Protein AF-A0A3D4JM29-F1 (afdb_monomer_lite)

Structure (mmCIF, N/CA/C/O backbone):
data_AF-A0A3D4JM29-F1
#
_entry.id   AF-A0A3D4JM29-F1
#
loop_
_atom_site.group_PDB
_atom_site.id
_atom_site.type_symbol
_atom_site.label_atom_id
_atom_site.label_alt_id
_atom_site.label_comp_id
_atom_site.label_asym_id
_atom_site.label_entity_id
_atom_site.label_seq_id
_atom_site.pdbx_PDB_ins_code
_atom_site.Cartn_x
_atom_site.Cartn_y
_atom_site.Cartn_z
_atom_site.occupancy
_atom_site.B_iso_or_equiv
_atom_site.auth_seq_id
_atom_site.auth_comp_id
_atom_site.auth_asym_id
_atom_site.auth_atom_id
_atom_site.pdbx_PDB_model_num
ATOM 1 N N . MET A 1 1 ? 6.091 5.248 13.413 1.00 79.44 1 MET A N 1
ATOM 2 C CA . MET A 1 1 ? 4.992 4.281 13.581 1.00 79.44 1 MET A CA 1
ATOM 3 C C . MET A 1 1 ? 3.806 4.795 12.789 1.00 79.44 1 MET A C 1
ATOM 5 O O . MET A 1 1 ? 3.280 5.851 13.130 1.00 79.44 1 MET A O 1
ATOM 9 N N . PHE A 1 2 ? 3.476 4.118 11.691 1.00 88.81 2 PHE A N 1
ATOM 10 C CA . PHE A 1 2 ? 2.319 4.424 10.846 1.00 88.81 2 PHE A CA 1
ATOM 11 C C . PHE A 1 2 ? 1.217 3.404 11.139 1.00 88.81 2 PHE A C 1
ATOM 13 O O . PHE A 1 2 ? 1.505 2.304 11.596 1.00 88.81 2 PHE A O 1
ATOM 20 N N . TYR A 1 3 ? -0.042 3.767 10.922 1.00 93.94 3 TYR A N 1
ATOM 21 C CA . TYR A 1 3 ? -1.168 2.849 11.074 1.00 93.94 3 TYR A CA 1
ATOM 22 C C . TYR A 1 3 ? -2.280 3.238 10.107 1.00 93.94 3 TYR A C 1
ATOM 24 O O . TYR A 1 3 ? -2.476 4.423 9.829 1.00 93.94 3 TYR A O 1
ATOM 32 N N . THR A 1 4 ? -3.034 2.251 9.630 1.00 93.56 4 THR A N 1
ATOM 33 C CA . THR A 1 4 ? -4.324 2.511 8.991 1.00 93.56 4 THR A CA 1
ATOM 34 C C . THR A 1 4 ? -5.418 2.536 10.047 1.00 93.56 4 THR A C 1
ATOM 36 O O . THR A 1 4 ? -5.369 1.818 11.051 1.00 93.56 4 THR A O 1
ATOM 39 N N . LYS A 1 5 ? -6.406 3.402 9.836 1.00 95.06 5 LYS A N 1
ATOM 40 C CA . LYS A 1 5 ? -7.557 3.557 10.716 1.00 95.06 5 LYS A CA 1
ATOM 41 C C . LYS A 1 5 ? -8.822 3.528 9.878 1.00 95.06 5 LYS A C 1
ATOM 43 O O . LYS A 1 5 ? -9.024 4.400 9.039 1.00 95.06 5 LYS A O 1
ATOM 48 N N . VAL A 1 6 ? -9.691 2.563 10.157 1.00 95.44 6 VAL A N 1
ATOM 49 C CA . VAL A 1 6 ? -10.963 2.388 9.452 1.00 95.44 6 VAL A CA 1
ATOM 50 C C . VAL A 1 6 ? -12.104 2.442 10.458 1.00 95.44 6 VAL A C 1
ATOM 52 O O . VAL A 1 6 ? -12.094 1.716 11.451 1.00 95.44 6 VAL A O 1
ATOM 55 N N . ALA A 1 7 ? -13.090 3.303 10.214 1.00 95.31 7 ALA A N 1
ATOM 56 C CA . ALA A 1 7 ? -14.320 3.332 10.999 1.00 95.31 7 ALA A CA 1
ATOM 57 C C . ALA A 1 7 ? -15.266 2.215 10.527 1.00 95.31 7 ALA A C 1
ATOM 59 O O . ALA A 1 7 ? -15.531 2.089 9.335 1.00 95.31 7 ALA A O 1
ATOM 60 N N . LEU A 1 8 ? -15.793 1.428 11.465 1.00 91.88 8 LEU A N 1
ATOM 61 C CA . LEU A 1 8 ? -16.798 0.384 11.215 1.00 91.88 8 LEU A CA 1
ATOM 62 C C . LEU A 1 8 ? -18.231 0.853 11.535 1.00 91.88 8 LEU A C 1
ATOM 64 O O . LEU A 1 8 ? -19.163 0.053 11.555 1.00 91.88 8 LEU A O 1
ATOM 68 N N . GLY A 1 9 ? -18.402 2.140 11.834 1.00 89.25 9 GLY A N 1
ATOM 69 C CA . GLY A 1 9 ? -19.654 2.755 12.265 1.00 89.25 9 GLY A CA 1
ATOM 70 C C . GLY A 1 9 ? -19.384 3.919 13.217 1.00 89.25 9 GLY A C 1
ATOM 71 O O . GLY A 1 9 ? -18.246 4.363 13.351 1.00 89.25 9 GLY A O 1
ATOM 72 N N . GLU A 1 10 ? -20.420 4.397 13.906 1.00 86.88 10 GLU A N 1
ATOM 73 C CA . GLU A 1 10 ? -20.312 5.574 14.786 1.00 86.88 10 GLU A CA 1
ATOM 74 C C . GLU A 1 10 ? -19.428 5.338 16.023 1.00 86.88 10 GLU A C 1
ATOM 76 O O . GLU A 1 10 ? -18.813 6.276 16.518 1.00 86.88 10 GLU A O 1
ATOM 81 N N . ASN A 1 11 ? -19.328 4.091 16.501 1.00 91.69 11 ASN A N 1
ATOM 82 C CA . ASN A 1 11 ? -18.687 3.762 17.784 1.00 91.69 11 ASN A CA 1
ATOM 83 C C . ASN A 1 11 ? -17.610 2.666 17.698 1.00 91.69 11 ASN A C 1
ATOM 85 O O . ASN A 1 11 ? -17.187 2.146 18.729 1.00 91.69 11 ASN A O 1
ATOM 89 N N . ALA A 1 12 ? -17.182 2.274 16.496 1.00 94.44 12 ALA A N 1
ATOM 90 C CA . ALA A 1 12 ? -16.187 1.220 16.319 1.00 94.44 12 ALA A CA 1
ATOM 91 C C . ALA A 1 12 ? -15.145 1.606 15.269 1.00 94.44 12 ALA A C 1
ATOM 93 O O . ALA A 1 12 ? -15.477 2.114 14.198 1.00 94.44 12 ALA A O 1
ATOM 94 N N . GLU A 1 13 ? -13.881 1.321 15.568 1.00 96.25 13 GLU A N 1
ATOM 95 C CA . GLU A 1 13 ? -12.755 1.532 14.665 1.00 96.25 13 GLU A CA 1
ATOM 96 C C . GLU A 1 13 ? -11.796 0.342 14.711 1.00 96.25 13 GLU A C 1
ATOM 98 O O . GLU A 1 13 ? -11.579 -0.255 15.765 1.00 96.25 13 GLU A O 1
ATOM 103 N N . ILE A 1 14 ? -11.203 0.025 13.562 1.00 96.50 14 ILE A N 1
ATOM 104 C CA . ILE A 1 14 ? -10.041 -0.852 13.454 1.00 96.50 14 ILE A CA 1
ATOM 105 C C . ILE A 1 14 ? -8.814 0.039 13.287 1.00 96.50 14 ILE A C 1
ATOM 107 O O . ILE A 1 14 ? -8.801 0.942 12.447 1.00 96.50 14 ILE A O 1
ATOM 111 N N . LYS A 1 15 ? -7.774 -0.245 14.071 1.00 95.94 15 LYS A N 1
ATOM 112 C CA . LYS A 1 15 ? -6.425 0.278 13.863 1.00 95.94 15 LYS A CA 1
ATOM 113 C C . LYS A 1 15 ? -5.493 -0.888 13.591 1.00 95.94 15 LYS A C 1
ATOM 115 O O . LYS A 1 15 ? -5.443 -1.813 14.396 1.00 95.94 15 LYS A O 1
ATOM 120 N N . VAL A 1 16 ? -4.767 -0.816 12.483 1.00 95.00 16 VAL A N 1
ATOM 121 C CA . VAL A 1 16 ? -3.719 -1.782 12.145 1.00 95.00 16 VAL A CA 1
ATOM 122 C C . VAL A 1 16 ? -2.426 -1.002 12.005 1.00 95.00 16 VAL A C 1
ATOM 124 O O . VAL A 1 16 ? -2.346 -0.082 11.189 1.00 95.00 16 VAL A O 1
ATOM 127 N N . GLU A 1 17 ? -1.456 -1.314 12.858 1.00 94.06 17 GLU A N 1
ATOM 128 C CA . GLU A 1 17 ? -0.101 -0.780 12.737 1.00 94.06 17 GLU A CA 1
ATOM 129 C C . GLU A 1 17 ? 0.511 -1.268 11.428 1.00 94.06 17 GLU A C 1
ATOM 131 O O . GLU A 1 17 ? 0.291 -2.412 11.056 1.00 94.06 17 GLU A O 1
ATOM 136 N N . LEU A 1 18 ? 1.226 -0.399 10.720 1.00 91.62 18 LEU A N 1
ATOM 137 C CA . LEU A 1 18 ? 1.892 -0.755 9.473 1.00 91.62 18 LEU A CA 1
ATOM 138 C C . LEU A 1 18 ? 3.358 -1.091 9.743 1.00 91.62 18 LEU A C 1
ATOM 140 O O . LEU A 1 18 ? 4.080 -0.281 10.334 1.00 91.62 18 LEU A O 1
ATOM 144 N N . ASP A 1 19 ? 3.785 -2.253 9.265 1.00 89.50 19 ASP A N 1
ATOM 145 C CA . ASP A 1 19 ? 5.153 -2.762 9.327 1.00 89.50 19 ASP A CA 1
ATOM 146 C C . ASP A 1 19 ? 5.574 -3.338 7.964 1.00 89.50 19 ASP A C 1
ATOM 148 O O . ASP A 1 19 ? 4.826 -3.288 6.991 1.00 89.50 19 ASP A O 1
ATOM 152 N N . SER A 1 20 ? 6.793 -3.864 7.859 1.00 87.44 20 SER A N 1
ATOM 153 C CA . SER A 1 20 ? 7.310 -4.428 6.604 1.00 87.44 20 SER A CA 1
ATOM 154 C C . SER A 1 20 ? 6.583 -5.696 6.132 1.00 87.44 20 SER A C 1
ATOM 156 O O . SER A 1 20 ? 6.797 -6.141 5.008 1.00 87.44 20 SER A O 1
ATOM 158 N N . GLU A 1 21 ? 5.754 -6.314 6.972 1.00 90.00 21 GLU A N 1
ATOM 159 C CA . GLU A 1 21 ? 5.102 -7.601 6.717 1.00 90.00 21 GLU A CA 1
ATOM 160 C C . GLU A 1 21 ? 3.622 -7.465 6.337 1.00 90.00 21 GLU A C 1
ATOM 162 O O . GLU A 1 21 ? 3.022 -8.416 5.830 1.00 90.00 21 GLU A O 1
ATOM 167 N N . ASN A 1 22 ? 3.021 -6.293 6.552 1.00 92.44 22 ASN A N 1
ATOM 168 C CA . ASN A 1 22 ? 1.579 -6.098 6.409 1.00 92.44 22 ASN A CA 1
ATOM 169 C C . ASN A 1 22 ? 1.154 -5.075 5.338 1.00 92.44 22 ASN A C 1
ATOM 171 O O . ASN A 1 22 ? 0.014 -4.604 5.339 1.00 92.44 22 ASN A O 1
ATOM 175 N N . ILE A 1 23 ? 2.052 -4.765 4.399 1.00 93.00 23 ILE A N 1
ATOM 176 C CA . ILE A 1 23 ? 1.831 -3.778 3.338 1.00 93.00 23 ILE A CA 1
ATOM 177 C C . ILE A 1 23 ? 1.794 -4.478 1.985 1.00 93.00 23 ILE A C 1
ATOM 179 O O . ILE A 1 23 ? 2.765 -5.104 1.560 1.00 93.00 23 ILE A O 1
ATOM 183 N N . TYR A 1 24 ? 0.660 -4.335 1.302 1.00 94.25 24 TYR A N 1
ATOM 184 C CA . TYR A 1 24 ? 0.377 -5.028 0.053 1.00 94.25 24 TYR A CA 1
ATOM 185 C C . TYR A 1 24 ? -0.248 -4.091 -0.980 1.00 94.25 24 TYR A C 1
ATOM 187 O O . TYR A 1 24 ? -0.982 -3.157 -0.653 1.00 94.25 24 TYR A O 1
ATOM 19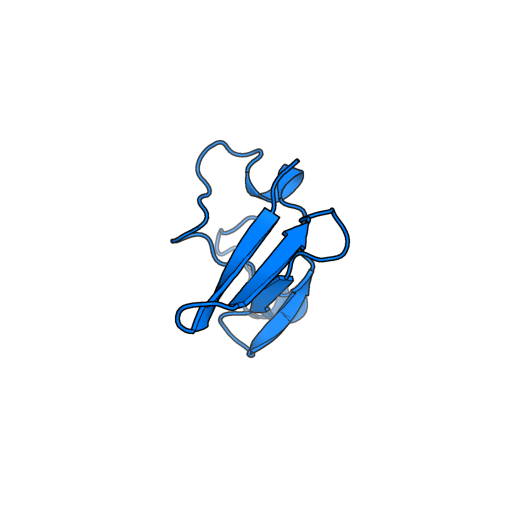5 N N . ASN A 1 25 ? 0.031 -4.383 -2.242 1.00 92.62 25 ASN A N 1
ATOM 196 C CA . ASN A 1 25 ? -0.570 -3.793 -3.428 1.00 92.62 25 ASN A CA 1
ATOM 197 C C . ASN A 1 25 ? -1.194 -4.922 -4.267 1.00 92.62 25 ASN A C 1
ATOM 199 O O . ASN A 1 25 ? -0.744 -6.065 -4.214 1.00 92.62 25 ASN A O 1
ATOM 203 N N . LEU A 1 26 ? -2.217 -4.603 -5.060 1.00 95.31 26 LEU A N 1
ATOM 204 C CA . LEU A 1 26 ? -2.687 -5.497 -6.116 1.00 95.31 26 LEU A CA 1
ATOM 205 C C . LEU A 1 26 ? -2.046 -5.093 -7.439 1.00 95.31 26 LEU A C 1
ATOM 207 O O . LEU A 1 26 ? -2.190 -3.945 -7.867 1.00 95.31 26 LEU A O 1
ATOM 211 N N . CYS A 1 27 ? -1.400 -6.047 -8.112 1.00 95.19 27 CYS A N 1
ATOM 212 C CA . CYS A 1 27 ? -0.783 -5.785 -9.403 1.00 95.19 27 CYS A CA 1
ATOM 213 C C . CYS A 1 27 ? -1.842 -5.266 -10.394 1.00 95.19 27 CYS A C 1
ATOM 215 O O . CYS A 1 27 ? -2.832 -5.965 -10.640 1.00 95.19 27 CYS A O 1
ATOM 217 N N . PRO A 1 28 ? -1.623 -4.112 -11.054 1.00 93.50 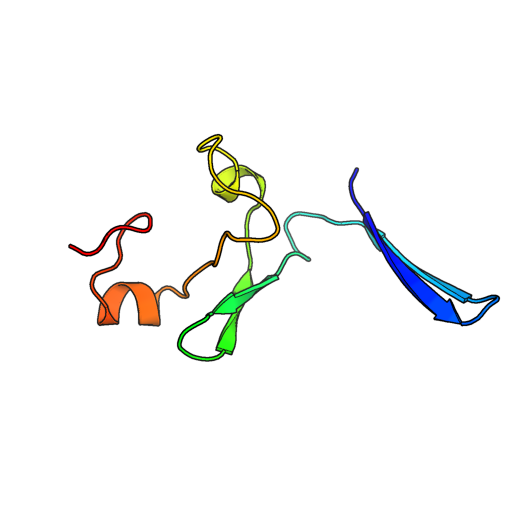28 PRO A N 1
ATOM 218 C CA . PRO A 1 28 ? -2.627 -3.487 -11.919 1.00 93.50 28 PRO A CA 1
ATOM 219 C C . PRO A 1 28 ? -2.959 -4.312 -13.174 1.00 93.50 28 PRO A C 1
ATOM 221 O O . PRO A 1 28 ? -3.955 -4.055 -13.848 1.00 93.50 28 PRO A O 1
ATOM 224 N N . TYR A 1 29 ? -2.143 -5.320 -13.507 1.00 95.19 29 TYR A N 1
ATOM 225 C CA . TYR A 1 29 ? -2.313 -6.131 -14.714 1.00 95.19 29 TYR A CA 1
ATOM 226 C C . TYR A 1 29 ? -2.992 -7.479 -14.476 1.00 95.19 29 TYR A C 1
ATOM 228 O O . TYR A 1 29 ? -3.740 -7.936 -15.339 1.00 95.19 29 TYR A O 1
ATOM 236 N N . CYS A 1 30 ? -2.706 -8.143 -13.354 1.00 96.31 30 CYS A N 1
ATOM 237 C CA . CYS A 1 30 ? -3.226 -9.483 -13.065 1.00 96.31 30 CYS A CA 1
ATOM 238 C C . CYS A 1 30 ? -4.027 -9.578 -11.762 1.00 96.31 30 CYS A C 1
ATOM 240 O O . CYS A 1 30 ? -4.668 -10.603 -11.547 1.00 96.31 30 CYS A O 1
ATOM 242 N N . GLY A 1 31 ? -4.006 -8.543 -10.915 1.00 95.94 31 GLY A N 1
ATOM 243 C CA . GLY A 1 31 ? -4.691 -8.522 -9.621 1.00 95.94 31 GLY A CA 1
ATOM 244 C C . GLY A 1 31 ? -4.045 -9.388 -8.537 1.00 95.94 31 GLY A C 1
ATOM 245 O O . GLY A 1 31 ? -4.662 -9.603 -7.502 1.00 95.94 31 GLY A O 1
ATOM 246 N N . GLU A 1 32 ? -2.840 -9.912 -8.767 1.00 96.75 32 GLU A N 1
ATOM 247 C CA . GLU A 1 32 ? -2.092 -10.673 -7.762 1.00 96.75 32 GLU A CA 1
ATOM 248 C C . GLU A 1 32 ? -1.593 -9.753 -6.642 1.00 96.75 32 GLU A C 1
ATOM 250 O O . GLU A 1 32 ? -1.167 -8.628 -6.914 1.00 96.75 32 GLU A O 1
ATOM 255 N N . GLU A 1 33 ? -1.645 -10.232 -5.398 1.00 96.38 33 GLU A N 1
ATOM 256 C CA . GLU A 1 33 ? -1.094 -9.516 -4.247 1.00 96.38 33 GLU A CA 1
ATOM 257 C C . GLU A 1 33 ? 0.434 -9.487 -4.308 1.00 96.38 33 GLU A C 1
ATOM 259 O O . GLU A 1 33 ? 1.097 -10.508 -4.490 1.00 96.38 33 GLU A O 1
ATOM 264 N N . VAL A 1 34 ? 0.987 -8.294 -4.126 1.00 94.44 34 VAL A N 1
ATOM 265 C CA . VAL A 1 34 ? 2.421 -8.032 -4.071 1.00 94.44 34 VAL A CA 1
ATOM 266 C C . VAL A 1 34 ? 2.712 -7.375 -2.734 1.00 94.44 34 VAL A C 1
ATOM 268 O O . VAL A 1 34 ? 2.123 -6.344 -2.411 1.00 94.44 34 VAL A O 1
ATOM 271 N N . GLN A 1 35 ? 3.610 -7.967 -1.952 1.00 94.50 35 GLN A N 1
ATOM 272 C CA . GLN A 1 35 ? 4.115 -7.334 -0.738 1.00 94.50 35 GLN A CA 1
ATOM 273 C C . GLN A 1 35 ? 5.033 -6.169 -1.118 1.00 94.50 35 GLN A C 1
ATOM 275 O O . GLN A 1 35 ? 5.854 -6.298 -2.026 1.00 94.50 35 GLN A O 1
ATOM 280 N N . VAL A 1 36 ? 4.888 -5.034 -0.438 1.00 91.88 36 VAL A N 1
ATOM 281 C CA . VAL A 1 36 ? 5.582 -3.789 -0.786 1.00 91.88 36 VAL A CA 1
ATOM 282 C C . VAL A 1 36 ? 6.464 -3.324 0.365 1.00 91.88 36 VAL A C 1
ATOM 284 O O . VAL A 1 36 ? 5.986 -3.126 1.481 1.00 91.88 36 VAL A O 1
ATOM 287 N N . ASP A 1 37 ? 7.734 -3.057 0.068 1.00 90.31 37 ASP A N 1
ATOM 288 C CA . ASP A 1 37 ? 8.621 -2.309 0.957 1.00 90.31 37 ASP A CA 1
ATOM 289 C C . ASP A 1 37 ? 8.449 -0.802 0.704 1.00 90.31 37 ASP A C 1
ATOM 291 O O . ASP A 1 37 ? 8.864 -0.272 -0.328 1.00 90.31 37 ASP A O 1
ATOM 295 N N . LEU A 1 38 ? 7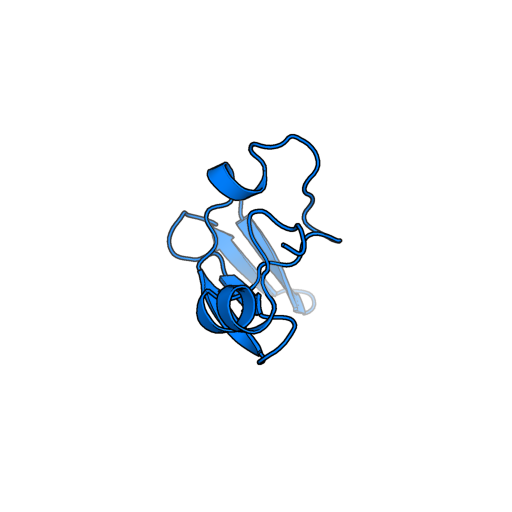.828 -0.086 1.649 1.00 88.94 38 LEU A N 1
ATOM 296 C CA . LEU A 1 38 ? 7.629 1.364 1.521 1.00 88.94 38 LEU A CA 1
ATOM 297 C C . LEU A 1 38 ? 8.937 2.161 1.528 1.00 88.94 38 LEU A C 1
ATOM 299 O O . LEU A 1 38 ? 8.974 3.265 0.985 1.00 88.94 38 LEU A O 1
ATOM 303 N N . SER A 1 39 ? 9.984 1.650 2.180 1.00 88.56 39 SER A N 1
ATOM 304 C CA . SER A 1 39 ? 11.274 2.335 2.233 1.00 88.56 39 SER A CA 1
ATOM 305 C C . SER A 1 39 ? 11.951 2.321 0.868 1.00 88.56 39 SER A C 1
ATOM 307 O O . SER A 1 39 ? 12.493 3.343 0.455 1.00 88.56 39 SER A O 1
ATOM 309 N N . GLU A 1 40 ? 11.841 1.205 0.146 1.00 89.12 40 GLU A N 1
ATOM 310 C CA . GLU A 1 40 ? 12.290 1.087 -1.237 1.00 89.12 40 GLU A CA 1
ATOM 311 C C . GLU A 1 40 ? 11.394 1.912 -2.164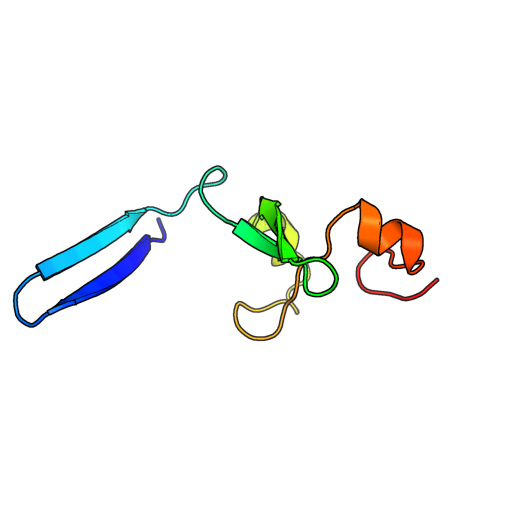 1.00 89.12 40 GLU A C 1
ATOM 313 O O . GLU A 1 40 ? 11.902 2.748 -2.913 1.00 89.12 40 GLU A O 1
ATOM 318 N N . LEU A 1 41 ? 10.068 1.753 -2.049 1.00 89.06 41 LEU A N 1
ATOM 319 C CA . LEU A 1 41 ? 9.097 2.407 -2.927 1.00 89.06 41 LEU A CA 1
ATOM 320 C C . LEU A 1 41 ? 9.228 3.935 -2.919 1.00 89.06 41 LEU A C 1
ATOM 322 O O . LEU A 1 41 ? 9.181 4.557 -3.973 1.00 89.06 41 LEU A O 1
ATOM 326 N N . PHE A 1 42 ? 9.410 4.546 -1.746 1.00 88.62 42 PHE A N 1
ATOM 327 C CA . PHE A 1 42 ? 9.507 6.004 -1.608 1.00 88.62 42 PHE A CA 1
ATOM 328 C C . PHE A 1 42 ? 10.943 6.535 -1.580 1.00 88.62 42 PHE A C 1
ATOM 330 O O . PHE A 1 42 ? 11.156 7.722 -1.319 1.00 88.62 42 PHE A O 1
ATOM 337 N N . SER A 1 43 ? 11.940 5.687 -1.846 1.00 89.19 43 SER A N 1
ATOM 338 C CA . SER A 1 43 ? 13.348 6.106 -1.866 1.00 89.19 43 SER A CA 1
ATOM 339 C C . SER A 1 43 ? 13.672 7.079 -3.007 1.00 89.19 43 SER A C 1
ATOM 341 O O . SER A 1 43 ? 14.617 7.862 -2.898 1.00 89.19 43 SER A O 1
ATOM 343 N N . ASP A 1 44 ? 12.873 7.068 -4.079 1.00 85.75 44 ASP A N 1
ATOM 344 C CA . ASP A 1 44 ? 13.046 7.905 -5.270 1.00 85.75 44 ASP A CA 1
ATOM 345 C C . ASP A 1 44 ? 12.651 9.382 -5.061 1.00 85.75 44 ASP A C 1
ATOM 347 O O . ASP A 1 44 ? 13.046 10.245 -5.848 1.00 85.75 44 ASP A O 1
ATOM 351 N N . GLY A 1 45 ? 11.888 9.684 -4.004 1.00 85.00 45 GLY A N 1
ATOM 352 C CA . GLY A 1 45 ? 11.322 11.009 -3.740 1.00 85.00 45 GLY A CA 1
ATOM 353 C C . GLY A 1 45 ? 10.256 11.470 -4.746 1.00 85.00 45 GLY A C 1
ATOM 354 O O . GLY A 1 45 ? 9.908 12.652 -4.747 1.00 85.00 45 GLY A O 1
ATOM 355 N N . ILE A 1 46 ? 9.763 10.574 -5.605 1.00 87.31 46 ILE A N 1
ATOM 356 C CA . ILE A 1 46 ? 8.758 10.829 -6.649 1.00 87.31 46 ILE A CA 1
ATOM 357 C C . ILE A 1 46 ? 7.468 10.062 -6.348 1.00 87.31 46 ILE A C 1
ATOM 359 O O . ILE A 1 46 ? 6.381 10.594 -6.567 1.00 87.31 46 ILE A O 1
ATOM 363 N N . SER A 1 47 ? 7.589 8.830 -5.855 1.00 89.19 47 SER A N 1
ATOM 364 C CA . SER A 1 47 ? 6.466 7.941 -5.581 1.00 89.19 47 SER A CA 1
ATOM 365 C C . SER A 1 47 ? 5.556 8.463 -4.460 1.00 89.19 47 SER A C 1
ATOM 367 O O . SER A 1 47 ? 6.008 9.103 -3.509 1.00 89.19 47 SER A O 1
ATOM 369 N N . ASP A 1 48 ? 4.257 8.165 -4.551 1.00 87.69 48 ASP A N 1
ATOM 370 C CA . ASP A 1 48 ? 3.240 8.556 -3.572 1.00 87.69 48 ASP A CA 1
ATOM 371 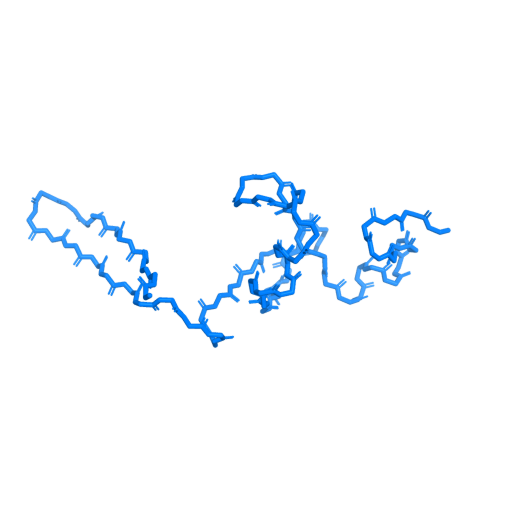C C . ASP A 1 48 ? 2.213 7.432 -3.306 1.00 87.69 48 ASP A C 1
ATOM 373 O O . ASP A 1 48 ? 2.198 6.397 -3.964 1.00 87.69 48 ASP A O 1
ATOM 377 N N . PHE A 1 49 ? 1.344 7.605 -2.305 1.00 85.25 49 PHE A N 1
ATOM 378 C CA . PHE A 1 49 ? 0.345 6.591 -1.928 1.00 85.25 49 PHE A CA 1
ATOM 379 C C . PHE A 1 49 ? -0.887 6.520 -2.847 1.00 85.25 49 PHE A C 1
ATOM 381 O O . PHE A 1 49 ? -1.747 5.667 -2.635 1.00 85.25 49 PHE A O 1
ATOM 388 N N . TYR A 1 50 ? -1.039 7.445 -3.795 1.00 83.94 50 TYR A N 1
ATOM 389 C CA . TYR A 1 50 ? -2.269 7.608 -4.572 1.00 83.94 50 TYR A CA 1
ATOM 390 C C . TYR A 1 50 ? -2.120 7.168 -6.030 1.00 83.94 50 TYR A C 1
ATOM 392 O O . TYR A 1 50 ? -3.059 6.629 -6.611 1.00 83.94 50 TYR A O 1
ATOM 400 N N . SER A 1 51 ? -0.962 7.427 -6.625 1.00 87.25 51 SER A N 1
ATOM 401 C CA . SER A 1 51 ? -0.686 7.261 -8.047 1.00 87.25 51 SER A CA 1
ATOM 402 C C . SER A 1 51 ? 0.400 6.230 -8.341 1.00 87.25 51 SER A C 1
ATOM 404 O O . SER A 1 51 ? 0.486 5.761 -9.476 1.00 87.25 51 SER A O 1
ATOM 406 N N . THR A 1 52 ? 1.198 5.833 -7.345 1.00 90.06 52 THR A N 1
ATOM 407 C CA . THR A 1 52 ? 2.196 4.777 -7.525 1.00 90.06 52 THR A CA 1
ATOM 408 C C . THR A 1 52 ? 1.538 3.399 -7.527 1.00 90.06 52 THR A C 1
ATOM 410 O O . THR A 1 52 ? 0.920 2.975 -6.551 1.00 90.06 52 THR A O 1
ATOM 413 N N . GLU A 1 53 ? 1.725 2.663 -8.622 1.00 89.38 53 GLU A N 1
ATOM 414 C CA . GLU A 1 53 ? 1.296 1.272 -8.766 1.00 89.38 53 GLU A CA 1
ATOM 415 C C . GLU A 1 53 ? 2.511 0.338 -8.754 1.00 89.38 53 GLU A C 1
ATOM 417 O O . GLU A 1 53 ? 3.484 0.560 -9.477 1.00 89.38 53 GLU A O 1
ATOM 422 N N . VAL A 1 54 ? 2.446 -0.742 -7.969 1.00 91.25 54 VAL A N 1
ATOM 423 C CA . VAL A 1 54 ? 3.487 -1.778 -7.943 1.00 91.25 54 VAL A CA 1
ATOM 424 C C . VAL A 1 54 ? 3.075 -2.933 -8.854 1.00 91.25 54 VAL A C 1
ATOM 426 O O . VAL A 1 54 ? 1.946 -3.415 -8.834 1.00 91.25 54 VAL A O 1
ATOM 429 N N . CYS A 1 55 ? 3.991 -3.369 -9.713 1.00 93.00 55 CYS A N 1
ATOM 430 C CA . CYS A 1 55 ? 3.764 -4.465 -10.649 1.00 93.00 55 CYS A CA 1
ATOM 431 C C . CYS A 1 55 ? 4.386 -5.757 -10.104 1.00 93.00 55 CYS A C 1
ATOM 433 O O . CYS A 1 55 ? 5.510 -5.721 -9.610 1.00 93.00 55 CYS A O 1
ATOM 435 N N . CYS A 1 56 ? 3.704 -6.904 -10.230 1.00 94.19 56 CYS A N 1
ATOM 436 C CA . CYS A 1 56 ? 4.313 -8.182 -9.861 1.00 94.19 56 CYS A CA 1
ATOM 437 C C . CYS A 1 56 ? 5.440 -8.560 -10.833 1.00 94.19 56 CYS A C 1
ATOM 439 O O . CYS A 1 56 ? 5.414 -8.192 -12.012 1.00 94.19 56 CYS A O 1
ATOM 441 N N . GLU A 1 57 ? 6.392 -9.362 -10.357 1.00 92.06 57 GLU A N 1
ATOM 442 C CA . GLU A 1 57 ? 7.568 -9.793 -11.125 1.00 92.06 57 GLU A CA 1
ATOM 443 C C . GLU A 1 57 ? 7.191 -10.440 -12.468 1.00 92.06 57 GLU A C 1
ATOM 445 O O . GLU A 1 57 ? 7.761 -10.149 -13.519 1.00 92.06 57 GLU A O 1
ATOM 450 N N . LYS A 1 58 ? 6.153 -11.280 -12.480 1.00 94.00 58 LYS A N 1
ATOM 451 C CA . LYS A 1 58 ? 5.685 -11.921 -13.712 1.00 94.00 58 LYS A CA 1
ATOM 452 C C . LYS A 1 58 ? 5.221 -10.895 -14.748 1.00 94.00 58 LYS A C 1
ATOM 454 O O . LYS A 1 58 ? 5.541 -11.017 -15.931 1.00 94.00 58 LYS A O 1
ATOM 459 N N . CYS A 1 59 ? 4.431 -9.909 -14.328 1.00 94.81 59 CYS A N 1
ATOM 460 C CA . CYS A 1 59 ? 3.901 -8.897 -15.235 1.00 94.81 59 CYS A CA 1
ATOM 461 C C . CYS A 1 59 ? 4.969 -7.886 -15.655 1.00 94.81 59 CYS A C 1
ATOM 463 O O . CYS A 1 59 ? 4.908 -7.417 -16.793 1.00 94.81 59 CYS A O 1
ATOM 465 N N . SER A 1 60 ? 5.948 -7.583 -14.795 1.00 92.44 60 SER A N 1
ATOM 466 C CA . SER A 1 60 ? 7.071 -6.719 -15.159 1.00 92.44 60 SER A CA 1
ATOM 467 C C . SER A 1 60 ? 7.917 -7.365 -16.258 1.00 92.44 60 SER A C 1
ATOM 469 O O . SER A 1 60 ? 8.141 -6.740 -17.291 1.00 92.44 60 SER A O 1
ATOM 471 N N . ILE A 1 61 ? 8.243 -8.656 -16.133 1.00 91.44 61 ILE A N 1
ATOM 472 C CA . ILE A 1 61 ? 8.971 -9.413 -17.163 1.00 91.44 61 ILE A CA 1
ATOM 473 C C . ILE A 1 61 ? 8.178 -9.476 -18.475 1.00 91.44 61 ILE A C 1
ATOM 475 O O . ILE A 1 61 ? 8.708 -9.150 -19.536 1.00 91.44 61 ILE A O 1
ATOM 479 N N . LEU 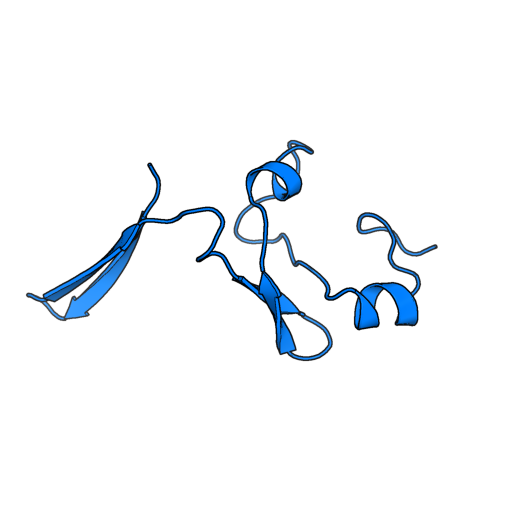A 1 62 ? 6.897 -9.864 -18.425 1.00 92.00 62 LEU A N 1
ATOM 480 C CA . LEU A 1 62 ? 6.065 -10.026 -19.628 1.00 92.00 62 LEU A CA 1
ATOM 481 C C . LEU A 1 62 ? 5.890 -8.732 -20.429 1.00 92.00 62 LEU A C 1
ATOM 483 O O . LEU A 1 62 ? 5.655 -8.786 -21.635 1.00 92.00 62 LEU A O 1
ATOM 487 N N . ARG A 1 63 ? 5.948 -7.583 -19.756 1.00 89.12 63 ARG A N 1
ATOM 488 C CA . ARG A 1 63 ? 5.731 -6.266 -20.363 1.00 89.12 63 ARG A CA 1
ATOM 489 C C . ARG A 1 63 ? 7.032 -5.516 -20.629 1.00 89.12 63 ARG A C 1
ATOM 491 O O . ARG A 1 63 ? 6.959 -4.402 -21.132 1.00 89.12 63 ARG A O 1
ATOM 498 N N . GLY A 1 64 ? 8.182 -6.104 -20.293 1.00 85.62 64 GLY A N 1
ATOM 499 C CA . GLY A 1 64 ? 9.469 -5.421 -20.366 1.00 85.62 64 GLY A CA 1
ATOM 500 C C . GLY A 1 64 ? 9.477 -4.162 -19.501 1.00 85.62 64 GLY A C 1
ATOM 501 O O . GLY A 1 64 ? 9.844 -3.103 -19.979 1.00 85.62 64 GLY A O 1
ATOM 502 N N . ILE A 1 65 ? 8.998 -4.234 -18.259 1.00 80.81 65 ILE A N 1
ATOM 503 C CA . ILE A 1 65 ? 9.049 -3.116 -17.311 1.00 80.81 65 ILE A CA 1
ATOM 504 C C . ILE A 1 65 ? 10.224 -3.357 -16.361 1.00 80.81 65 ILE A C 1
ATOM 506 O O . ILE A 1 65 ? 10.235 -4.356 -15.646 1.00 80.81 65 ILE A O 1
ATOM 510 N N . HIS A 1 66 ? 11.178 -2.429 -16.323 1.00 71.62 66 HIS A N 1
ATOM 511 C CA . HIS A 1 66 ? 12.263 -2.387 -15.340 1.00 71.62 66 HIS A CA 1
ATOM 512 C C . HIS A 1 66 ? 12.273 -1.008 -14.672 1.00 71.62 66 HIS A C 1
ATOM 514 O O . HIS A 1 66 ? 12.277 0.005 -15.371 1.00 71.62 66 HIS A O 1
ATOM 520 N N . ASP A 1 67 ? 12.226 -0.951 -13.338 1.00 68.50 67 ASP A N 1
ATOM 521 C CA . ASP A 1 67 ? 12.157 0.297 -12.551 1.00 68.50 67 ASP A CA 1
ATOM 522 C C . ASP A 1 67 ? 11.103 1.301 -13.063 1.00 68.50 67 ASP A C 1
ATOM 524 O O . ASP A 1 67 ? 11.369 2.491 -13.247 1.00 68.50 67 ASP A O 1
ATOM 528 N N . GLY A 1 68 ? 9.906 0.805 -13.392 1.00 65.44 68 GLY A N 1
ATOM 529 C CA . GLY A 1 68 ? 8.808 1.636 -13.898 1.00 65.44 68 GLY A CA 1
ATOM 530 C C . GLY A 1 68 ? 8.983 2.151 -15.335 1.00 65.44 68 GLY A C 1
ATOM 531 O O . GLY A 1 68 ? 8.181 2.966 -15.789 1.00 65.44 68 GLY A O 1
ATOM 532 N N . LYS A 1 69 ? 9.992 1.681 -16.081 1.00 65.94 69 LYS A N 1
ATOM 533 C CA . LYS A 1 69 ? 10.237 2.054 -17.484 1.00 65.94 69 LYS A CA 1
ATOM 534 C C . LYS A 1 69 ? 10.090 0.852 -18.411 1.00 65.94 69 LYS A C 1
ATOM 536 O O . LYS A 1 69 ? 10.567 -0.234 -18.097 1.00 65.94 69 LYS A O 1
ATOM 541 N N . LEU A 1 70 ? 9.445 1.070 -19.559 1.00 62.06 70 LEU A N 1
ATOM 542 C CA . LEU A 1 70 ? 9.408 0.101 -20.657 1.00 62.06 70 LEU A CA 1
ATOM 543 C C . LEU A 1 70 ? 10.802 0.021 -21.298 1.00 62.06 70 LEU A C 1
ATOM 545 O O . LEU A 1 70 ? 11.339 1.055 -21.707 1.00 62.06 70 LEU A O 1
ATOM 549 N N . ILE A 1 71 ? 11.368 -1.182 -21.355 1.00 54.75 71 ILE A N 1
ATOM 550 C CA . ILE A 1 71 ? 12.627 -1.523 -22.037 1.00 54.75 71 ILE A CA 1
ATOM 551 C C . ILE A 1 71 ? 12.372 -2.150 -23.406 1.00 54.75 71 ILE A C 1
ATOM 553 O O . ILE A 1 71 ? 11.389 -2.911 -23.551 1.00 54.75 71 ILE A O 1
#

Foldseek 3Di:
DDWDWDDPDDPDIDIDDDDQPPAWAQAPPPRDIDRDDPCVQCVVVPDDPPPDHDHDPVVCVVQCNDPNDRD

Sequence (71 aa):
MFYTKVALGENAEIKVELDSENIYNLCPYCGEEVQVDLSELFSDGISDFYSTEVCCEKCSILRGIHDGKLI

Radius of gyration: 14.94 Å; chains: 1; bounding box: 34×23×40 Å

pLDDT: mean 89.06, std 8.42, range [54.75, 96.75]

Secondary structure (DSSP, 8-state):
-EEEEEE-SSS-EEEEEE-TTS-EEE-TTT--EEE--HHHHTTTS---TTT--PPPHHHHHHHTEETTEE-